Protein AF-A0A958H5X7-F1 (afdb_monomer_lite)

Secondary structure (DSSP, 8-state):
-HHHHHHHT--S-SHHHHHHHHHHHHH-S-HHHHHHHHHHHHHHHHHHHHHHHHHHS-HHHHHHHHHHHHT-HHHHHHHHSSSSHHHHHHHHHHHHHHHHHHHHH--HHHHHHHHHHHHHHHTT-GGGHHHHHHHHHHHHHHHHHHHHHHH--

Radius of gyration: 18.16 Å; chains: 1; bounding box: 38×46×58 Å

Foldseek 3Di:
DVVVVVVVPPPFFCLLVVVLVVQCVVPNDDLQSLLQVLLVLLLLLLVLQLLLLCLVPHNVSSVVRSVCSVPPPVSVVRSRDSALPSVLSSLLSQLSSLLSVCVVPVDVVSVVSNVVSLVSNCSGGVVCVVSVVVSVVVVVVVVVVVVVVVVVD

Structure (mmCIF, N/CA/C/O backbone):
data_AF-A0A958H5X7-F1
#
_entry.id   AF-A0A958H5X7-F1
#
loop_
_atom_site.group_PDB
_atom_site.id
_atom_site.type_symbol
_atom_site.label_atom_id
_atom_site.label_alt_id
_atom_site.label_comp_id
_atom_site.label_asym_id
_atom_site.label_entity_id
_atom_site.label_seq_id
_atom_site.pdbx_PDB_ins_code
_atom_site.Cartn_x
_atom_site.Cartn_y
_atom_site.Cartn_z
_atom_site.occupancy
_atom_site.B_iso_or_equiv
_atom_site.auth_seq_id
_atom_site.auth_comp_id
_atom_site.auth_asym_id
_atom_site.auth_atom_id
_atom_site.pdbx_PDB_model_num
ATOM 1 N N . LEU A 1 1 ? 5.831 -27.532 -19.354 1.00 53.84 1 LEU A N 1
ATOM 2 C CA . LEU A 1 1 ? 6.481 -28.244 -18.227 1.00 53.84 1 LEU A CA 1
ATOM 3 C C . LEU A 1 1 ? 7.709 -27.487 -17.705 1.00 53.84 1 LEU A C 1
ATOM 5 O O . LEU A 1 1 ? 7.698 -27.141 -16.536 1.00 53.84 1 LEU A O 1
ATOM 9 N N . GLN A 1 2 ? 8.661 -27.072 -18.554 1.00 50.94 2 GLN A N 1
ATOM 10 C CA . GLN A 1 2 ? 9.850 -26.290 -18.136 1.00 50.94 2 GLN A CA 1
ATOM 11 C C . GLN A 1 2 ? 9.569 -24.925 -17.463 1.00 50.94 2 GLN A C 1
ATOM 13 O O . GLN A 1 2 ? 10.367 -24.463 -16.654 1.00 50.94 2 GLN A O 1
ATOM 18 N N . LEU A 1 3 ? 8.438 -24.273 -17.764 1.00 49.12 3 LEU A N 1
ATOM 19 C CA . LEU A 1 3 ? 8.018 -23.035 -17.086 1.00 49.12 3 LEU A CA 1
ATOM 20 C C . LEU A 1 3 ? 7.600 -23.276 -15.625 1.00 49.12 3 LEU A C 1
ATOM 22 O O . LEU A 1 3 ? 7.915 -22.460 -14.774 1.00 49.12 3 LEU A O 1
ATOM 26 N N . ILE A 1 4 ? 6.961 -24.412 -15.320 1.00 53.00 4 ILE A N 1
ATOM 27 C CA . ILE A 1 4 ? 6.491 -24.743 -13.964 1.00 53.00 4 ILE A CA 1
ATOM 28 C C . ILE A 1 4 ? 7.675 -25.126 -13.060 1.00 53.00 4 ILE A C 1
ATOM 30 O O . ILE A 1 4 ? 7.713 -24.708 -11.909 1.00 53.00 4 ILE A O 1
ATOM 34 N N . GLU A 1 5 ? 8.679 -25.837 -13.586 1.00 54.69 5 GLU A N 1
ATOM 35 C CA . GLU A 1 5 ? 9.917 -26.163 -12.852 1.00 54.69 5 GLU A CA 1
ATOM 36 C C . GLU A 1 5 ? 10.772 -24.930 -12.532 1.00 54.69 5 GLU A C 1
ATOM 38 O O . GLU A 1 5 ? 11.300 -24.828 -11.429 1.00 54.69 5 GLU A O 1
ATOM 43 N N . ARG A 1 6 ? 10.873 -23.959 -13.453 1.00 50.16 6 ARG A N 1
ATOM 44 C CA . ARG A 1 6 ? 11.605 -22.706 -13.191 1.00 50.16 6 ARG A CA 1
ATOM 45 C C . ARG A 1 6 ? 10.895 -21.820 -12.169 1.00 50.16 6 ARG A C 1
ATOM 47 O O . ARG A 1 6 ? 11.558 -21.222 -11.328 1.00 50.16 6 ARG A O 1
ATOM 54 N N . THR A 1 7 ? 9.563 -21.775 -12.188 1.00 48.38 7 THR A N 1
ATOM 55 C CA . THR A 1 7 ? 8.788 -21.030 -11.185 1.00 48.38 7 THR A CA 1
ATOM 56 C C . THR A 1 7 ? 8.771 -21.733 -9.823 1.00 48.38 7 THR A C 1
ATOM 58 O O . THR A 1 7 ? 8.761 -21.057 -8.804 1.00 48.38 7 THR A O 1
ATOM 61 N N . ALA A 1 8 ? 8.846 -23.069 -9.774 1.00 49.47 8 ALA A N 1
ATOM 62 C CA . ALA A 1 8 ? 8.988 -23.820 -8.520 1.00 49.47 8 ALA A CA 1
ATOM 63 C C . ALA A 1 8 ? 10.336 -23.568 -7.810 1.00 49.47 8 ALA A C 1
ATOM 65 O O . ALA A 1 8 ? 10.423 -23.736 -6.595 1.00 49.47 8 ALA A O 1
ATOM 66 N N . SER A 1 9 ? 11.366 -23.131 -8.546 1.00 51.09 9 SER A N 1
ATOM 67 C CA . SER A 1 9 ? 12.636 -22.646 -7.984 1.00 51.09 9 SER A CA 1
ATOM 68 C C . SER A 1 9 ? 12.658 -21.145 -7.670 1.00 51.09 9 SER A C 1
ATOM 70 O O . SER A 1 9 ? 13.621 -20.664 -7.074 1.00 51.09 9 SER A O 1
ATOM 72 N N . ASP A 1 10 ? 11.622 -20.398 -8.058 1.00 52.72 10 ASP A N 1
ATOM 73 C CA . ASP A 1 10 ? 11.547 -18.958 -7.838 1.00 52.72 10 ASP A CA 1
ATOM 74 C C . ASP A 1 10 ? 10.826 -18.678 -6.515 1.00 52.72 10 ASP A C 1
ATOM 76 O O . ASP A 1 10 ? 9.650 -18.978 -6.321 1.00 52.72 10 ASP A O 1
ATOM 80 N N . VAL A 1 11 ? 11.549 -18.084 -5.568 1.00 60.25 11 VAL A N 1
ATOM 81 C CA . VAL A 1 11 ? 11.097 -17.832 -4.185 1.00 60.25 11 VAL A CA 1
ATOM 82 C C . VAL A 1 11 ? 10.040 -16.718 -4.102 1.00 60.25 11 VAL A C 1
ATOM 84 O O . VAL A 1 11 ? 9.700 -16.247 -3.015 1.00 60.25 11 VAL A O 1
ATOM 87 N N . HIS A 1 12 ? 9.531 -16.259 -5.246 1.00 65.12 12 HIS A N 1
ATOM 88 C CA . HIS A 1 12 ? 8.733 -15.053 -5.375 1.00 65.12 12 HIS A CA 1
ATOM 89 C C . HIS A 1 12 ? 7.322 -15.358 -5.887 1.00 65.12 12 HIS A C 1
ATOM 91 O O . HIS A 1 12 ? 7.153 -16.094 -6.858 1.00 65.12 12 HIS A O 1
ATOM 97 N N . PRO A 1 13 ? 6.292 -14.779 -5.256 1.00 79.81 13 PRO A N 1
ATOM 98 C CA . PRO A 1 13 ? 4.914 -14.936 -5.695 1.00 79.81 13 PRO A CA 1
ATOM 99 C C . PRO A 1 13 ? 4.656 -14.450 -7.140 1.00 79.81 13 PRO A C 1
ATOM 101 O O . PRO A 1 13 ? 5.301 -13.505 -7.605 1.00 79.81 13 PRO A O 1
ATOM 104 N N . PRO A 1 14 ? 3.678 -15.031 -7.860 1.00 87.81 14 PRO A N 1
ATOM 105 C CA . PRO A 1 14 ? 3.573 -14.872 -9.312 1.00 87.81 14 PRO A CA 1
ATOM 106 C C . PRO A 1 14 ? 2.930 -13.560 -9.796 1.00 87.81 14 PRO A C 1
ATOM 108 O O . PRO A 1 14 ? 3.053 -13.245 -10.980 1.00 87.81 14 PRO A O 1
ATOM 111 N N . LEU A 1 15 ? 2.231 -12.787 -8.950 1.00 91.12 15 LEU A N 1
ATOM 112 C CA . LEU A 1 15 ? 1.387 -11.675 -9.424 1.00 91.12 15 LEU A CA 1
ATOM 113 C C . LEU A 1 15 ? 2.184 -10.593 -10.141 1.00 91.12 15 LEU A C 1
ATOM 115 O O . LEU A 1 15 ? 1.752 -10.117 -11.186 1.00 91.12 15 LEU A O 1
ATOM 119 N N . TYR A 1 16 ? 3.344 -10.211 -9.605 1.00 92.50 16 TYR A N 1
ATOM 120 C CA . TYR A 1 16 ? 4.166 -9.185 -10.240 1.00 92.50 16 TYR A CA 1
ATOM 121 C C . TYR A 1 16 ? 4.626 -9.616 -11.634 1.00 92.50 16 TYR A C 1
ATOM 123 O O . TYR A 1 16 ? 4.510 -8.845 -12.580 1.00 92.50 16 TYR A O 1
ATOM 131 N N . TYR A 1 17 ? 5.084 -10.859 -11.780 1.00 91.44 17 TYR A N 1
ATOM 132 C CA . TYR A 1 17 ? 5.530 -11.386 -13.068 1.00 91.44 17 TYR A CA 1
ATOM 133 C C . TYR A 1 17 ? 4.381 -11.523 -14.064 1.00 91.44 17 TYR A C 1
ATOM 135 O O . TYR A 1 17 ? 4.567 -11.246 -15.247 1.00 91.44 17 TYR A O 1
ATOM 143 N N . LEU A 1 18 ? 3.181 -11.881 -13.597 1.00 93.56 18 LEU A N 1
ATOM 144 C CA . LEU A 1 18 ? 1.985 -11.890 -14.434 1.00 93.56 18 LEU A CA 1
ATOM 145 C C . LEU A 1 18 ? 1.647 -10.477 -14.934 1.00 93.56 18 LEU A C 1
ATOM 147 O O . LEU A 1 18 ? 1.432 -10.287 -16.130 1.00 93.56 18 LEU A O 1
ATOM 151 N N . LEU A 1 19 ? 1.647 -9.482 -14.041 1.00 94.50 19 LEU A N 1
ATOM 152 C CA . LEU A 1 19 ? 1.432 -8.079 -14.406 1.00 94.50 19 LEU A CA 1
ATOM 153 C C . LEU A 1 19 ? 2.500 -7.590 -15.388 1.00 94.50 19 LEU A C 1
ATOM 155 O O . LEU A 1 19 ? 2.165 -6.947 -16.378 1.00 94.50 19 LEU A O 1
ATOM 159 N N . LEU A 1 20 ? 3.765 -7.934 -15.144 1.00 94.19 20 LEU A N 1
ATOM 160 C CA . LEU A 1 20 ? 4.886 -7.576 -16.005 1.00 94.19 20 LEU A CA 1
ATOM 161 C C . LEU A 1 20 ? 4.757 -8.201 -17.394 1.00 94.19 20 LEU A C 1
ATOM 163 O O . LEU A 1 20 ? 4.968 -7.511 -18.384 1.00 94.19 20 LEU A O 1
ATOM 167 N N . HIS A 1 21 ? 4.356 -9.469 -17.483 1.00 93.31 21 HIS A N 1
ATOM 168 C CA . HIS A 1 21 ? 4.145 -10.152 -18.756 1.00 93.31 21 HIS A CA 1
ATOM 169 C C . HIS A 1 21 ? 3.025 -9.501 -19.580 1.00 93.31 21 HIS A C 1
ATOM 171 O O . HIS A 1 21 ? 3.202 -9.230 -20.768 1.00 93.31 21 HIS A O 1
ATOM 177 N N . LEU A 1 22 ? 1.891 -9.193 -18.943 1.00 95.19 22 LEU A N 1
ATOM 178 C CA . LEU A 1 22 ? 0.782 -8.490 -19.595 1.00 95.19 22 LEU A CA 1
ATOM 179 C C . LEU A 1 22 ? 1.195 -7.078 -20.033 1.00 95.19 22 LEU A C 1
ATOM 181 O O . LEU A 1 22 ? 0.892 -6.653 -21.148 1.00 95.19 22 LEU A O 1
ATOM 185 N N . TRP A 1 23 ? 1.929 -6.368 -19.177 1.00 96.31 23 TRP A N 1
ATOM 186 C CA . TRP A 1 23 ? 2.434 -5.029 -19.459 1.00 96.31 23 TRP A CA 1
ATOM 187 C C . TRP A 1 23 ? 3.437 -5.015 -20.614 1.00 96.31 23 TRP A C 1
ATOM 189 O O . TRP A 1 23 ? 3.347 -4.163 -21.499 1.00 96.31 23 TRP A O 1
ATOM 199 N N . GLN A 1 24 ? 4.349 -5.987 -20.652 1.00 96.12 24 GLN A N 1
ATOM 200 C CA . GLN A 1 24 ? 5.290 -6.189 -21.751 1.00 96.12 24 GLN A CA 1
ATOM 201 C C . GLN A 1 24 ? 4.557 -6.458 -23.068 1.00 96.12 24 GLN A C 1
ATOM 203 O O . GLN A 1 24 ? 4.931 -5.907 -24.101 1.00 96.12 24 GLN A O 1
ATOM 208 N N . GLY A 1 25 ? 3.495 -7.268 -23.043 1.00 96.19 25 GLY A N 1
ATOM 209 C CA . GLY A 1 25 ? 2.665 -7.515 -24.224 1.00 96.19 25 GLY A CA 1
ATOM 210 C C . GLY A 1 25 ? 2.010 -6.243 -24.774 1.00 96.19 25 GLY A C 1
ATOM 211 O O . GLY A 1 25 ? 1.881 -6.099 -25.986 1.00 96.19 25 GLY A O 1
ATOM 212 N N . ALA A 1 26 ? 1.644 -5.302 -23.898 1.00 96.00 26 ALA A N 1
ATOM 213 C CA . ALA A 1 26 ? 0.999 -4.046 -24.279 1.00 96.00 26 ALA A CA 1
ATOM 214 C C . ALA A 1 26 ? 1.980 -2.922 -24.668 1.00 96.00 26 ALA A C 1
ATOM 216 O O . ALA A 1 26 ? 1.652 -2.091 -25.511 1.00 96.00 26 ALA A O 1
ATOM 217 N N . THR A 1 27 ? 3.161 -2.865 -24.046 1.00 94.94 27 THR A N 1
ATOM 218 C CA . THR A 1 27 ? 4.106 -1.733 -24.170 1.00 94.94 27 THR A CA 1
ATOM 219 C C . THR A 1 27 ? 5.416 -2.082 -24.883 1.00 94.94 27 THR A C 1
ATOM 221 O O . THR A 1 27 ? 6.202 -1.190 -25.208 1.00 94.94 27 THR A O 1
ATOM 224 N N . GLY A 1 28 ? 5.644 -3.365 -25.167 1.00 92.88 28 GLY A N 1
ATOM 225 C CA . GLY A 1 28 ? 6.887 -3.889 -25.722 1.00 92.88 28 GLY A CA 1
ATOM 226 C C . GLY A 1 28 ? 7.914 -4.270 -24.650 1.00 92.88 28 GLY A C 1
ATOM 227 O O . GLY A 1 28 ? 7.667 -4.204 -23.450 1.00 92.88 28 GLY A O 1
ATOM 228 N N . GLY A 1 29 ? 9.095 -4.707 -25.097 1.00 89.94 29 GLY A N 1
ATOM 229 C CA . GLY A 1 29 ? 10.160 -5.237 -24.233 1.00 89.94 29 GLY A CA 1
ATOM 230 C C . GLY A 1 29 ? 11.285 -4.259 -23.894 1.00 89.94 29 GLY A C 1
ATOM 231 O O . GLY A 1 29 ? 12.348 -4.709 -23.475 1.00 89.94 29 GLY A O 1
ATOM 232 N N . ASN A 1 30 ? 11.112 -2.952 -24.122 1.00 94.25 30 ASN A N 1
ATOM 233 C CA . ASN A 1 30 ? 12.164 -1.993 -23.779 1.00 94.25 30 ASN A CA 1
ATOM 234 C C . ASN A 1 30 ? 12.244 -1.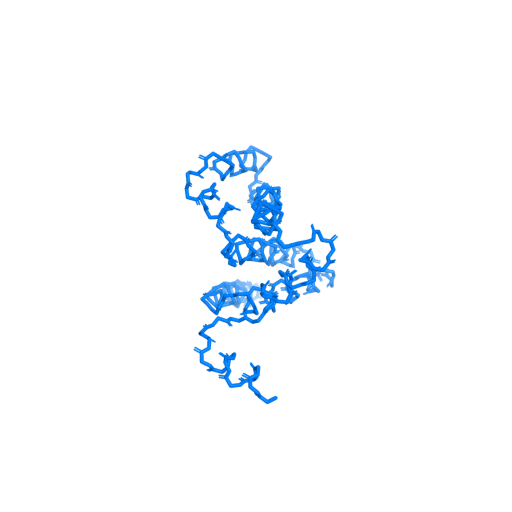797 -22.253 1.00 94.25 30 ASN A C 1
ATOM 236 O O . ASN A 1 30 ? 11.230 -1.802 -21.557 1.00 94.25 30 ASN A O 1
ATOM 240 N N . GLU A 1 31 ? 13.458 -1.621 -21.732 1.00 93.56 31 GLU A N 1
ATOM 241 C CA . GLU A 1 31 ? 13.704 -1.588 -20.286 1.00 93.56 31 GLU A CA 1
ATOM 242 C C . GLU A 1 31 ? 12.943 -0.456 -19.580 1.00 93.56 31 GLU A C 1
ATOM 244 O O . GLU A 1 31 ? 12.394 -0.654 -18.496 1.00 93.56 31 GLU A O 1
ATOM 249 N N . PHE 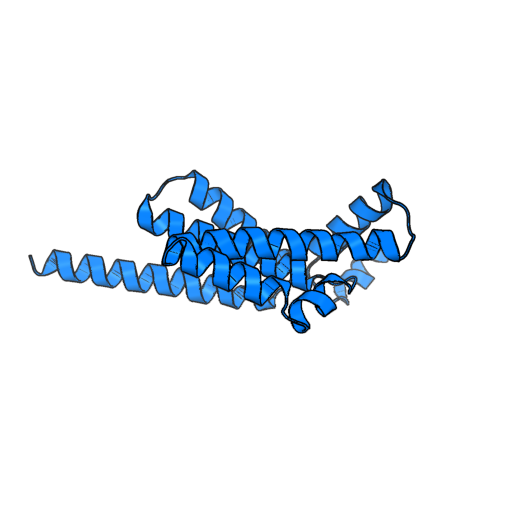A 1 32 ? 12.860 0.716 -20.214 1.00 95.06 32 PHE A N 1
ATOM 250 C CA . PHE A 1 32 ? 12.146 1.867 -19.668 1.00 95.06 32 PHE A CA 1
ATOM 251 C C . PHE A 1 32 ? 10.660 1.559 -19.438 1.00 95.06 32 PHE A C 1
ATOM 253 O O . PHE A 1 32 ? 10.141 1.797 -18.347 1.00 95.06 32 PHE A O 1
ATOM 260 N N . ALA A 1 33 ? 9.985 0.989 -20.437 1.00 94.94 33 ALA A N 1
ATOM 261 C CA . ALA A 1 33 ? 8.575 0.633 -20.371 1.00 94.94 33 ALA A CA 1
ATOM 262 C C . ALA A 1 33 ? 8.325 -0.413 -19.283 1.00 94.94 33 ALA A C 1
ATOM 264 O O . ALA A 1 33 ? 7.388 -0.266 -18.502 1.00 94.94 33 ALA A O 1
ATOM 265 N N . LEU A 1 34 ? 9.189 -1.424 -19.175 1.00 94.81 34 LEU A N 1
ATOM 266 C CA . LEU A 1 34 ? 9.064 -2.460 -18.150 1.00 94.81 34 LEU A CA 1
ATOM 267 C C . LEU A 1 34 ? 9.251 -1.901 -16.732 1.00 94.81 34 LEU A C 1
ATOM 269 O O . LEU A 1 34 ? 8.458 -2.213 -15.840 1.00 94.81 34 LEU A O 1
ATOM 273 N N . ARG A 1 35 ? 10.235 -1.016 -16.523 1.00 95.44 35 ARG A N 1
ATOM 274 C CA . ARG A 1 35 ? 10.431 -0.313 -15.240 1.00 95.44 35 ARG A CA 1
ATOM 275 C C . ARG A 1 35 ? 9.257 0.611 -14.907 1.00 95.44 35 ARG A C 1
ATOM 277 O O . ARG A 1 35 ? 8.903 0.755 -13.736 1.00 95.44 35 ARG A O 1
ATOM 284 N N . PHE A 1 36 ? 8.603 1.193 -15.915 1.00 96.44 36 PHE A N 1
ATOM 285 C CA . PHE A 1 36 ? 7.470 2.099 -15.714 1.00 96.44 36 PHE A CA 1
ATOM 286 C C . PHE A 1 36 ? 6.288 1.439 -14.987 1.00 96.44 36 PHE A C 1
ATOM 288 O O . PHE A 1 36 ? 5.557 2.118 -14.266 1.00 96.44 36 PHE A O 1
ATOM 295 N N . LEU A 1 37 ? 6.132 0.114 -15.089 1.00 97.06 37 LEU A N 1
ATOM 296 C CA . LEU A 1 37 ? 5.127 -0.624 -14.322 1.00 97.06 37 LEU A CA 1
ATOM 297 C C . LEU A 1 37 ? 5.317 -0.452 -12.804 1.00 97.06 37 LEU A C 1
ATOM 299 O O . LEU A 1 37 ? 4.346 -0.265 -12.067 1.00 97.06 37 LEU A O 1
ATOM 303 N N . SER A 1 38 ? 6.562 -0.501 -12.328 1.00 97.00 38 SER A N 1
ATOM 304 C CA . SER A 1 38 ? 6.894 -0.301 -10.913 1.00 97.00 38 SER A CA 1
ATOM 305 C C . SER A 1 38 ? 6.799 1.170 -10.504 1.00 97.00 38 SER A C 1
ATOM 307 O O . SER A 1 38 ? 6.367 1.457 -9.381 1.00 97.00 38 SER A O 1
ATOM 309 N N . VAL A 1 39 ? 7.107 2.096 -11.422 1.00 97.69 39 VAL A N 1
ATOM 310 C CA . VAL A 1 39 ? 6.927 3.545 -11.225 1.00 97.69 39 VAL A CA 1
ATOM 311 C C . VAL A 1 39 ? 5.453 3.880 -11.023 1.00 97.69 39 VAL A C 1
ATOM 313 O O . VAL A 1 39 ? 5.109 4.587 -10.076 1.00 97.69 39 VAL A O 1
ATOM 316 N N . ALA A 1 40 ? 4.572 3.330 -11.861 1.00 97.62 40 ALA A N 1
ATOM 317 C CA . ALA A 1 40 ? 3.132 3.535 -11.753 1.00 97.62 40 ALA A CA 1
ATOM 318 C C . ALA A 1 40 ? 2.604 3.098 -10.377 1.00 97.62 40 ALA A C 1
ATOM 320 O O . ALA A 1 40 ? 1.853 3.838 -9.737 1.00 97.62 40 ALA A O 1
ATOM 321 N N . ALA A 1 41 ? 3.053 1.944 -9.874 1.00 97.94 41 ALA A N 1
ATOM 322 C CA . ALA A 1 41 ? 2.704 1.490 -8.530 1.00 97.94 41 ALA A CA 1
ATOM 323 C C . ALA A 1 41 ? 3.253 2.405 -7.426 1.00 97.94 41 ALA A C 1
ATOM 325 O O . ALA A 1 41 ? 2.542 2.669 -6.459 1.00 97.94 41 ALA A O 1
ATOM 326 N N . GLY A 1 42 ? 4.474 2.931 -7.573 1.00 98.06 42 GLY A N 1
ATOM 327 C CA . GLY A 1 42 ? 5.053 3.902 -6.639 1.00 98.06 42 GLY A CA 1
ATOM 328 C C . GLY A 1 42 ? 4.242 5.200 -6.556 1.00 98.06 42 GLY A C 1
ATOM 329 O O . GLY A 1 42 ? 3.889 5.647 -5.463 1.00 98.06 42 GLY A O 1
ATOM 330 N N . VAL A 1 43 ? 3.856 5.758 -7.708 1.00 98.25 43 VAL A N 1
ATOM 331 C CA . VAL A 1 43 ? 3.022 6.972 -7.794 1.00 98.25 43 VAL A CA 1
ATOM 332 C C . VAL A 1 43 ? 1.637 6.740 -7.186 1.00 98.25 43 VAL A C 1
ATOM 334 O O . VAL A 1 43 ? 1.161 7.549 -6.385 1.00 98.25 43 VAL A O 1
ATOM 337 N N . LEU A 1 44 ? 0.995 5.614 -7.507 1.00 98.31 44 LEU A N 1
ATOM 338 C CA . LEU A 1 44 ? -0.272 5.234 -6.878 1.00 98.31 44 LEU A CA 1
ATOM 339 C C . LEU A 1 44 ? -0.105 5.028 -5.367 1.00 98.31 44 LEU A C 1
ATOM 341 O O . LEU A 1 44 ? -0.974 5.435 -4.594 1.00 98.31 44 LEU A O 1
ATOM 345 N N . GLY A 1 45 ? 1.023 4.463 -4.937 1.00 98.19 45 GLY A N 1
ATOM 346 C CA . GLY A 1 45 ? 1.386 4.292 -3.533 1.00 98.19 45 GLY A CA 1
ATOM 347 C C . GLY A 1 45 ? 1.361 5.610 -2.760 1.00 98.19 45 GLY A C 1
ATOM 348 O O . GLY A 1 45 ? 0.769 5.665 -1.683 1.00 98.19 45 GLY A O 1
ATOM 349 N N . VAL A 1 46 ? 1.890 6.695 -3.336 1.00 98.56 46 VAL A N 1
ATOM 350 C CA . VAL A 1 46 ? 1.815 8.051 -2.756 1.00 98.56 46 VAL A CA 1
ATOM 351 C C . VAL A 1 46 ? 0.366 8.492 -2.544 1.00 98.56 46 VAL A C 1
ATOM 353 O O . VAL A 1 46 ? -0.000 8.925 -1.447 1.00 98.56 46 VAL A O 1
ATOM 356 N N . ALA A 1 47 ? -0.483 8.340 -3.562 1.00 98.38 47 ALA A N 1
ATOM 357 C CA . ALA A 1 47 ? -1.886 8.741 -3.480 1.00 98.38 47 ALA A CA 1
ATOM 358 C C . ALA A 1 47 ? -2.668 7.929 -2.432 1.00 98.38 47 ALA A C 1
ATOM 360 O O . ALA A 1 47 ? -3.471 8.482 -1.675 1.00 98.38 47 ALA A O 1
ATOM 361 N N . PHE A 1 48 ? -2.441 6.617 -2.352 1.00 98.19 48 PHE A N 1
ATOM 362 C CA . PHE A 1 48 ? -3.122 5.772 -1.371 1.00 98.19 48 PHE A CA 1
ATOM 363 C C . PHE A 1 48 ? -2.586 5.955 0.046 1.00 98.19 48 PHE A C 1
ATOM 365 O O . PHE A 1 48 ? -3.386 5.921 0.984 1.00 98.19 48 PHE A O 1
ATOM 372 N N . LEU A 1 49 ? -1.291 6.227 0.217 1.00 98.56 49 LEU A N 1
ATOM 373 C CA . LEU A 1 49 ? -0.741 6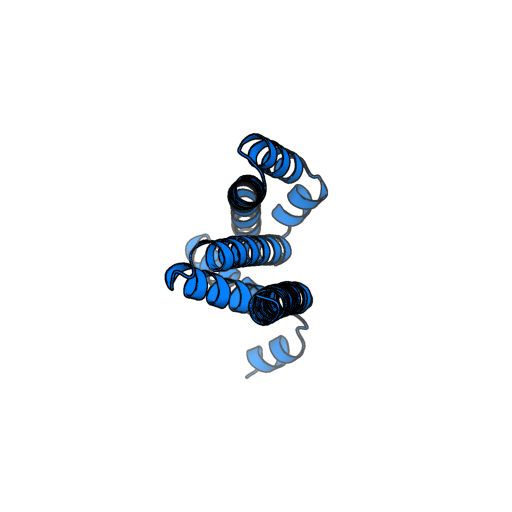.551 1.530 1.00 98.56 49 LEU A CA 1
ATOM 374 C C . LEU A 1 49 ? -1.317 7.868 2.055 1.00 98.56 49 LEU A C 1
ATOM 376 O O . LEU A 1 49 ? -1.719 7.926 3.216 1.00 98.56 49 LEU A O 1
ATOM 380 N N . TYR A 1 50 ? -1.457 8.881 1.192 1.00 98.62 50 TYR A N 1
ATOM 381 C CA . TYR A 1 50 ? -2.188 10.105 1.529 1.00 98.62 50 TYR A CA 1
ATOM 382 C C . TYR A 1 50 ? -3.597 9.778 2.046 1.00 98.62 50 TYR A C 1
ATOM 384 O O . TYR A 1 50 ? -3.991 10.248 3.113 1.00 98.62 50 TYR A O 1
ATOM 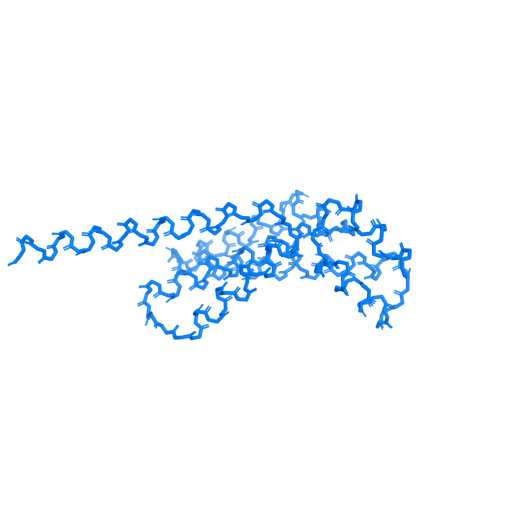392 N N . LYS A 1 51 ? -4.356 8.939 1.323 1.00 98.06 51 LYS A N 1
ATOM 393 C CA . LYS A 1 51 ? -5.731 8.574 1.713 1.00 98.06 51 LYS A CA 1
ATOM 394 C C . LYS A 1 51 ? -5.783 7.821 3.041 1.00 98.06 51 LYS A C 1
ATOM 396 O O . LYS A 1 51 ? -6.695 8.066 3.826 1.00 98.06 51 LYS A O 1
ATOM 401 N N . LEU A 1 52 ? -4.846 6.905 3.278 1.00 98.25 52 LEU A N 1
ATOM 402 C CA . LEU A 1 52 ? -4.740 6.158 4.530 1.00 98.25 52 LEU A CA 1
ATOM 403 C C . LEU A 1 52 ? -4.434 7.090 5.701 1.00 98.25 52 LEU A C 1
ATOM 405 O O . LEU A 1 52 ? -5.189 7.118 6.670 1.00 98.25 52 LEU A O 1
ATOM 409 N N . ALA A 1 53 ? -3.375 7.890 5.591 1.00 98.50 53 ALA A N 1
ATOM 410 C CA . ALA A 1 53 ? -2.965 8.804 6.649 1.00 98.50 53 ALA A CA 1
ATOM 411 C C . ALA A 1 53 ? -4.037 9.867 6.938 1.00 98.50 53 ALA A C 1
ATOM 413 O O . ALA A 1 53 ? -4.311 10.156 8.100 1.00 98.50 53 ALA A O 1
ATOM 414 N N . ALA A 1 54 ? -4.716 10.376 5.905 1.00 98.31 54 ALA A N 1
ATOM 415 C CA . ALA A 1 54 ? -5.827 11.305 6.084 1.00 98.31 54 ALA A CA 1
ATOM 416 C C . ALA A 1 54 ? -7.048 10.680 6.768 1.00 98.31 54 ALA A C 1
ATOM 418 O O . ALA A 1 54 ? -7.781 11.384 7.456 1.00 98.31 54 ALA A O 1
ATOM 419 N N . ALA A 1 55 ? -7.280 9.379 6.581 1.00 96.38 55 ALA A N 1
ATOM 420 C CA . ALA A 1 55 ? -8.376 8.674 7.237 1.00 96.38 55 ALA A CA 1
ATOM 421 C C . ALA A 1 55 ? -8.072 8.329 8.705 1.00 96.38 55 ALA A C 1
ATOM 423 O O . ALA A 1 55 ? -9.010 8.223 9.495 1.00 96.38 55 ALA A O 1
ATOM 424 N N . LEU A 1 56 ? -6.795 8.130 9.051 1.00 95.88 56 LEU A N 1
ATOM 425 C CA . LEU A 1 56 ? -6.334 7.835 10.414 1.00 95.88 56 LEU A CA 1
ATOM 426 C C . LEU A 1 56 ? -6.152 9.094 11.269 1.00 95.88 56 LEU A C 1
ATOM 428 O O . LEU A 1 56 ? -6.338 9.041 12.482 1.00 95.88 56 LEU A O 1
ATOM 432 N N . GLY A 1 57 ? -5.770 10.205 10.643 1.00 96.81 57 GLY A N 1
ATOM 433 C CA . GLY A 1 57 ? -5.612 11.502 11.286 1.00 96.81 57 GLY A CA 1
ATOM 434 C C . GLY A 1 57 ? -6.460 12.552 10.584 1.00 96.81 57 GLY A C 1
ATOM 435 O O . GLY A 1 57 ? -7.682 12.574 10.709 1.00 96.81 57 GLY A O 1
ATOM 436 N N . ASP A 1 58 ? -5.797 13.438 9.847 1.00 97.81 58 ASP A N 1
ATOM 437 C CA . ASP A 1 58 ? -6.426 14.552 9.152 1.00 97.81 58 ASP A CA 1
ATOM 438 C C . ASP A 1 58 ? -5.779 14.820 7.783 1.00 97.81 58 ASP A C 1
ATOM 440 O O . ASP A 1 58 ? -4.821 14.173 7.349 1.00 97.81 58 ASP A O 1
ATOM 444 N N . ARG A 1 59 ? -6.282 15.835 7.075 1.00 98.12 59 ARG A N 1
ATOM 445 C CA . ARG A 1 59 ? -5.770 16.182 5.743 1.00 98.12 59 ARG A CA 1
ATOM 446 C C . ARG A 1 59 ? -4.284 16.559 5.758 1.00 98.12 59 ARG A C 1
ATOM 448 O O . ARG A 1 59 ? -3.600 16.327 4.763 1.00 98.12 59 ARG A O 1
ATOM 455 N N . ARG A 1 60 ? -3.782 17.131 6.859 1.00 98.50 60 ARG A N 1
ATOM 456 C CA . ARG A 1 60 ? -2.364 17.487 7.011 1.00 98.50 60 ARG A CA 1
ATOM 457 C C . ARG A 1 60 ? -1.504 16.233 7.132 1.00 98.50 60 ARG A C 1
ATOM 459 O O . ARG A 1 60 ? -0.506 16.141 6.422 1.00 98.50 60 ARG A O 1
ATOM 466 N N . ALA A 1 61 ? -1.923 15.254 7.933 1.00 98.50 61 ALA A N 1
ATOM 467 C CA . ALA A 1 61 ? -1.266 13.952 8.028 1.00 98.50 61 ALA A CA 1
ATOM 468 C C . ALA A 1 61 ? -1.188 13.262 6.658 1.00 98.50 61 ALA A C 1
ATOM 470 O O . ALA A 1 61 ? -0.131 12.756 6.285 1.00 98.50 61 ALA A O 1
ATOM 471 N N . GLY A 1 62 ? -2.271 13.323 5.874 1.00 98.56 62 GLY A N 1
ATOM 472 C CA . GLY A 1 62 ? -2.288 12.855 4.486 1.00 98.56 62 GLY A CA 1
ATOM 473 C C . GLY A 1 62 ? -1.200 13.498 3.627 1.00 98.56 62 GLY A C 1
ATOM 474 O O . GLY A 1 62 ? -0.396 12.794 3.012 1.00 98.56 62 GLY A O 1
ATOM 475 N N . TRP A 1 63 ? -1.162 14.834 3.587 1.00 98.62 63 TRP A N 1
ATOM 476 C CA . TRP A 1 63 ? -0.180 15.576 2.789 1.00 98.62 63 TRP A CA 1
ATOM 477 C C . TRP A 1 63 ? 1.256 15.284 3.208 1.00 98.62 63 TRP A C 1
ATOM 479 O O . TRP A 1 63 ? 2.089 15.034 2.342 1.00 98.62 63 TRP A O 1
ATOM 489 N N . LEU A 1 64 ? 1.535 15.267 4.513 1.00 98.69 64 LEU A N 1
ATOM 490 C CA . LEU A 1 64 ? 2.868 14.962 5.031 1.00 98.69 64 LEU A CA 1
ATOM 491 C C . LEU A 1 64 ? 3.296 13.537 4.662 1.00 98.69 64 LEU A C 1
ATOM 493 O O . LEU A 1 64 ? 4.400 13.352 4.159 1.00 98.69 64 LEU A O 1
ATOM 497 N N . ALA A 1 65 ? 2.423 12.541 4.840 1.00 98.56 65 ALA A N 1
ATOM 498 C CA . ALA A 1 65 ? 2.738 11.153 4.507 1.00 98.56 65 ALA A CA 1
ATOM 499 C C . ALA A 1 65 ? 2.995 10.962 3.003 1.00 98.56 65 ALA A C 1
ATOM 501 O O . ALA A 1 65 ? 3.984 10.335 2.618 1.00 98.56 65 ALA A O 1
ATOM 502 N N . GLY A 1 66 ? 2.141 11.540 2.151 1.00 98.50 66 GLY A N 1
ATOM 503 C CA . GLY A 1 66 ? 2.327 11.512 0.701 1.00 98.50 66 GLY A CA 1
ATOM 504 C C . GLY A 1 66 ? 3.612 12.220 0.268 1.00 98.50 66 GLY A C 1
ATOM 505 O O . GLY A 1 66 ? 4.379 11.666 -0.515 1.00 98.50 66 GLY A O 1
ATOM 506 N N . PHE A 1 67 ? 3.885 13.405 0.822 1.00 98.69 67 PHE A N 1
ATOM 507 C CA . PHE A 1 67 ? 5.102 14.167 0.543 1.00 98.69 67 PHE A CA 1
ATOM 508 C C . PHE A 1 67 ? 6.359 13.379 0.918 1.00 98.69 67 PHE A C 1
ATOM 510 O O . PHE A 1 67 ? 7.213 13.169 0.061 1.00 98.69 67 PHE A O 1
ATOM 517 N N . PHE A 1 68 ? 6.451 12.879 2.156 1.00 98.62 68 PHE A N 1
ATOM 518 C CA . PHE A 1 68 ? 7.623 12.128 2.611 1.00 98.62 68 PHE A CA 1
ATOM 519 C C . PHE A 1 68 ? 7.843 10.837 1.823 1.00 98.62 68 PHE A C 1
ATOM 521 O O . PHE A 1 68 ? 8.992 10.492 1.555 1.00 98.62 68 PHE A O 1
ATOM 528 N N . LEU A 1 69 ? 6.779 10.141 1.407 1.00 98.50 69 LEU A N 1
ATOM 529 C CA . LEU A 1 69 ? 6.930 8.975 0.537 1.00 98.50 69 LEU A CA 1
ATOM 530 C C . LEU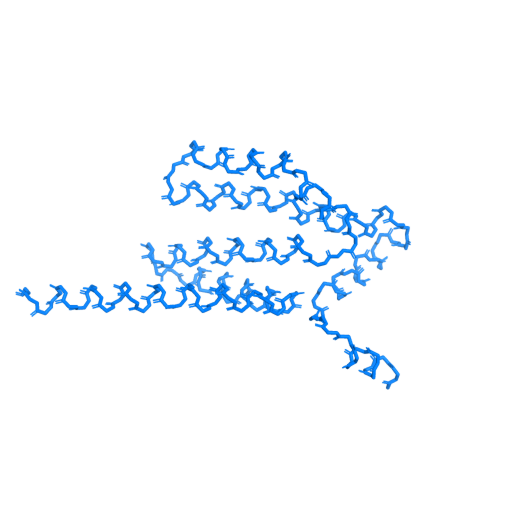 A 1 69 ? 7.412 9.374 -0.864 1.00 98.50 69 LEU A C 1
ATOM 532 O O . LEU A 1 69 ? 8.301 8.716 -1.398 1.00 98.50 69 LEU A O 1
ATOM 536 N N . ALA A 1 70 ? 6.874 10.455 -1.436 1.00 98.31 70 ALA A N 1
ATOM 537 C CA . ALA A 1 70 ? 7.232 10.922 -2.776 1.00 98.31 70 ALA A CA 1
ATOM 538 C C . ALA A 1 70 ? 8.704 11.347 -2.891 1.00 98.31 70 ALA A C 1
ATOM 540 O O . ALA A 1 70 ? 9.318 11.127 -3.932 1.00 98.31 70 ALA A O 1
ATOM 541 N N . ILE A 1 71 ? 9.275 11.924 -1.828 1.00 98.19 71 ILE A N 1
ATOM 542 C CA . ILE A 1 71 ? 10.689 12.334 -1.799 1.00 98.19 71 ILE A CA 1
ATOM 543 C C . ILE A 1 71 ? 11.618 11.284 -1.179 1.00 98.19 71 ILE A C 1
ATOM 545 O O . ILE A 1 71 ? 12.822 11.514 -1.092 1.00 98.19 71 ILE A O 1
ATOM 549 N N . SER A 1 72 ? 11.087 10.148 -0.717 1.00 98.19 72 SER A N 1
ATOM 550 C CA . SER A 1 72 ? 11.894 9.116 -0.067 1.00 98.19 72 SER A CA 1
ATOM 551 C C . SER A 1 72 ? 12.855 8.480 -1.077 1.00 98.19 72 SER A C 1
ATOM 553 O O . SER A 1 72 ? 12.389 7.848 -2.030 1.00 98.19 72 SER A O 1
ATOM 555 N N . PRO A 1 73 ? 14.184 8.552 -0.862 1.00 97.31 73 PRO A N 1
ATOM 556 C CA . PRO A 1 73 ? 15.152 7.947 -1.776 1.00 97.31 73 PRO A CA 1
ATOM 557 C C . PRO A 1 73 ? 14.915 6.447 -1.960 1.00 97.31 73 PRO A C 1
ATOM 559 O O . PRO A 1 73 ? 15.000 5.934 -3.071 1.00 97.31 73 PRO A O 1
ATOM 562 N N . PHE A 1 74 ? 14.529 5.749 -0.887 1.00 95.88 74 PHE A N 1
ATOM 563 C CA . PHE A 1 74 ? 14.182 4.331 -0.947 1.00 95.88 74 PHE A CA 1
ATOM 564 C C . PHE A 1 74 ? 12.965 4.078 -1.836 1.00 95.88 74 PHE A C 1
ATOM 566 O O . PHE A 1 74 ? 13.000 3.180 -2.672 1.00 95.88 74 PHE A O 1
ATOM 573 N N . ALA A 1 75 ? 11.897 4.866 -1.687 1.00 96.88 75 ALA A N 1
ATOM 574 C CA . ALA A 1 75 ? 10.697 4.696 -2.503 1.00 96.88 75 ALA A CA 1
ATOM 575 C C . ALA A 1 75 ? 10.976 4.990 -3.984 1.00 96.88 75 ALA A C 1
ATOM 577 O O . ALA A 1 75 ? 10.492 4.263 -4.851 1.00 96.88 75 ALA A O 1
ATOM 578 N N . VAL A 1 76 ? 11.792 6.008 -4.271 1.00 97.44 76 VAL A N 1
ATOM 579 C CA . VAL A 1 76 ? 12.194 6.367 -5.638 1.00 97.44 76 VAL A CA 1
ATOM 580 C C . VAL A 1 76 ? 13.039 5.262 -6.272 1.00 97.44 76 VAL A C 1
ATOM 582 O O . VAL A 1 76 ? 12.711 4.822 -7.373 1.00 97.44 76 VAL A O 1
ATOM 585 N N . VAL A 1 77 ? 14.063 4.756 -5.575 1.00 97.31 77 VAL A N 1
ATOM 586 C CA . VAL A 1 77 ? 14.908 3.657 -6.077 1.00 97.31 77 VAL A CA 1
ATOM 587 C C . VAL A 1 77 ? 14.062 2.415 -6.355 1.00 97.31 77 VAL A C 1
ATOM 589 O O . VAL A 1 77 ? 14.099 1.881 -7.460 1.00 97.31 77 VAL A O 1
ATOM 592 N N . TRP A 1 78 ? 13.216 1.997 -5.408 1.00 95.88 78 TRP A N 1
ATOM 593 C CA . TRP A 1 78 ? 12.368 0.820 -5.611 1.00 95.88 78 TRP A CA 1
ATOM 594 C C . TRP A 1 78 ? 11.322 0.992 -6.712 1.00 95.88 78 TRP A C 1
ATOM 596 O O . TRP A 1 78 ? 10.927 0.003 -7.325 1.00 95.88 78 TRP A O 1
ATOM 606 N N . SER A 1 79 ? 10.892 2.224 -6.987 1.00 96.81 79 SER A N 1
ATOM 607 C CA . SER A 1 79 ? 9.980 2.522 -8.096 1.00 96.81 79 SER A CA 1
ATOM 608 C C . SER A 1 79 ? 10.640 2.359 -9.460 1.00 96.81 79 SER A C 1
ATOM 610 O O . SER A 1 79 ? 9.955 2.024 -10.419 1.00 96.81 79 SER A O 1
ATOM 612 N N . GLN A 1 80 ? 11.950 2.580 -9.557 1.00 95.88 80 GLN A N 1
ATOM 613 C CA . GLN A 1 80 ? 12.697 2.465 -10.811 1.00 95.88 80 GLN A CA 1
ATOM 614 C C . GLN A 1 80 ? 13.205 1.047 -11.074 1.00 95.88 80 GLN A C 1
ATOM 616 O O . GLN A 1 80 ? 13.575 0.725 -12.201 1.00 95.88 80 GLN A O 1
ATOM 621 N N . GLU A 1 81 ? 13.228 0.194 -10.057 1.00 92.50 81 GLU A N 1
ATOM 622 C CA . GLU A 1 81 ? 13.595 -1.207 -10.196 1.00 92.50 81 GLU A CA 1
ATOM 623 C C . GLU A 1 81 ? 12.438 -2.028 -10.781 1.00 92.50 81 GLU A C 1
ATOM 625 O O . GLU A 1 81 ? 11.288 -1.926 -10.345 1.00 92.50 81 GLU A O 1
ATOM 630 N N . MET A 1 82 ? 12.748 -2.913 -11.733 1.00 92.19 82 MET A N 1
ATOM 631 C CA . MET A 1 82 ? 11.798 -3.893 -12.275 1.00 92.19 82 MET A CA 1
ATOM 632 C C . MET A 1 82 ? 11.578 -5.031 -11.262 1.00 92.19 82 MET A C 1
ATOM 634 O O . MET A 1 82 ? 11.990 -6.175 -11.459 1.00 92.19 82 MET A O 1
ATOM 638 N N . ARG A 1 83 ? 10.995 -4.677 -10.112 1.00 90.62 83 ARG A N 1
ATOM 639 C CA . ARG A 1 83 ? 10.750 -5.552 -8.964 1.00 90.62 83 ARG A CA 1
ATOM 640 C C . ARG A 1 83 ? 9.386 -5.300 -8.329 1.00 90.62 83 ARG A C 1
ATOM 642 O O . ARG A 1 83 ? 8.769 -4.253 -8.503 1.00 90.62 83 ARG A O 1
ATOM 649 N N . MET A 1 84 ? 8.952 -6.259 -7.518 1.00 94.62 84 MET A N 1
ATOM 650 C CA . MET A 1 84 ? 7.609 -6.308 -6.940 1.00 94.62 84 MET A CA 1
ATOM 651 C C . MET A 1 84 ? 7.355 -5.386 -5.731 1.00 94.62 84 MET A C 1
ATOM 653 O O . MET A 1 84 ? 6.226 -5.311 -5.248 1.00 94.62 84 MET A O 1
ATOM 657 N N . TYR A 1 85 ? 8.371 -4.703 -5.198 1.00 95.00 85 TYR A N 1
ATOM 658 C CA . TYR A 1 85 ? 8.269 -4.040 -3.890 1.00 95.00 85 TYR A CA 1
ATOM 659 C C . TYR A 1 85 ? 7.265 -2.883 -3.853 1.00 95.00 85 TYR A C 1
ATOM 661 O O . TYR A 1 85 ? 6.521 -2.762 -2.878 1.00 95.00 85 TYR A O 1
ATOM 669 N N . THR A 1 86 ? 7.184 -2.060 -4.902 1.00 96.88 86 THR A N 1
ATOM 670 C CA . THR A 1 86 ? 6.214 -0.951 -4.945 1.00 96.88 86 THR A CA 1
ATOM 671 C C . THR A 1 86 ? 4.778 -1.443 -5.066 1.00 96.88 86 THR A C 1
ATOM 673 O O . THR A 1 86 ? 3.890 -0.900 -4.412 1.00 96.88 86 THR A O 1
ATOM 676 N N . TRP A 1 87 ? 4.552 -2.530 -5.807 1.00 97.44 87 TRP A N 1
ATOM 677 C CA . TRP A 1 87 ? 3.260 -3.215 -5.849 1.00 97.44 87 TRP A CA 1
ATOM 678 C C . TRP A 1 87 ? 2.885 -3.802 -4.488 1.00 97.44 87 TRP A C 1
ATOM 680 O O . TRP A 1 87 ? 1.769 -3.588 -4.016 1.00 97.44 87 TRP A O 1
ATOM 690 N N . ALA A 1 88 ? 3.819 -4.473 -3.808 1.00 96.38 88 ALA A N 1
ATOM 691 C CA . ALA A 1 88 ? 3.581 -5.011 -2.470 1.00 96.38 88 ALA A CA 1
ATOM 692 C C . ALA A 1 88 ? 3.217 -3.900 -1.469 1.00 96.38 88 ALA A C 1
ATOM 694 O O . ALA A 1 88 ? 2.265 -4.050 -0.698 1.00 96.38 88 ALA A O 1
ATOM 695 N N . ALA A 1 89 ? 3.926 -2.768 -1.512 1.00 96.31 89 ALA A N 1
ATOM 696 C CA . ALA A 1 89 ? 3.637 -1.601 -0.680 1.00 96.31 89 ALA A CA 1
ATOM 697 C C . ALA A 1 89 ? 2.262 -0.984 -0.999 1.00 96.31 89 ALA A C 1
ATOM 699 O O . ALA A 1 89 ? 1.508 -0.649 -0.081 1.00 96.31 89 ALA A O 1
ATOM 700 N N . LEU A 1 90 ? 1.902 -0.885 -2.283 1.00 98.06 90 LEU A N 1
ATOM 701 C CA . LEU A 1 90 ? 0.600 -0.387 -2.730 1.00 98.06 90 LEU A CA 1
ATOM 702 C C . LEU A 1 90 ? -0.547 -1.265 -2.214 1.00 98.06 90 LEU A C 1
ATOM 704 O O . LEU A 1 90 ? -1.469 -0.751 -1.575 1.00 98.06 90 LEU A O 1
ATOM 708 N N . TRP A 1 91 ? -0.477 -2.583 -2.432 1.00 97.69 91 TRP A N 1
ATOM 709 C CA . TRP A 1 91 ? -1.495 -3.523 -1.951 1.00 97.69 91 TRP A CA 1
ATOM 710 C C . TRP A 1 91 ? -1.610 -3.504 -0.428 1.00 97.69 91 TRP A C 1
ATOM 712 O O . TRP A 1 91 ? -2.715 -3.472 0.109 1.00 97.69 91 TRP A O 1
ATOM 722 N N . THR A 1 92 ? -0.479 -3.421 0.270 1.00 96.81 92 THR A N 1
ATOM 723 C CA . THR A 1 92 ? -0.438 -3.306 1.734 1.00 96.81 92 THR A CA 1
ATOM 724 C C . THR A 1 92 ? -1.157 -2.048 2.219 1.00 96.81 92 THR A C 1
ATOM 726 O O . THR A 1 92 ? -2.020 -2.113 3.096 1.00 96.81 92 THR A O 1
ATOM 729 N N . THR A 1 93 ? -0.861 -0.902 1.608 1.00 97.38 93 THR A N 1
ATOM 730 C CA . THR A 1 93 ? -1.473 0.389 1.956 1.00 97.38 93 THR A CA 1
ATOM 731 C C . THR A 1 93 ? -2.978 0.384 1.686 1.00 97.38 93 THR A C 1
ATOM 733 O O . THR A 1 93 ? -3.765 0.862 2.506 1.00 97.38 93 THR A O 1
ATOM 736 N N . LEU A 1 94 ? -3.398 -0.202 0.560 1.00 97.44 94 LEU A N 1
ATOM 737 C CA . LEU A 1 94 ? -4.810 -0.347 0.213 1.00 97.44 94 LEU A CA 1
ATOM 738 C C . LEU A 1 94 ? -5.551 -1.264 1.198 1.00 97.44 94 LEU A C 1
ATOM 740 O O . LEU A 1 94 ? -6.662 -0.935 1.619 1.00 97.44 94 LEU A O 1
ATOM 744 N N . GLY A 1 95 ? -4.923 -2.373 1.599 1.00 96.75 95 GLY A N 1
ATOM 745 C CA . GLY A 1 95 ? -5.441 -3.289 2.613 1.00 96.75 95 GLY A CA 1
ATOM 746 C C . GLY A 1 95 ? -5.649 -2.592 3.958 1.00 96.75 95 GLY A C 1
ATOM 747 O O . GLY A 1 95 ? -6.741 -2.668 4.518 1.00 96.75 95 GLY A O 1
ATOM 748 N N . LEU A 1 96 ? -4.662 -1.827 4.434 1.00 96.44 96 LEU A N 1
ATOM 749 C CA . LEU A 1 96 ? -4.785 -1.038 5.668 1.00 96.44 96 LEU A CA 1
ATOM 750 C C . LEU A 1 96 ? -5.910 -0.000 5.591 1.00 96.44 96 LEU A C 1
ATOM 752 O O . LEU A 1 96 ? -6.689 0.147 6.533 1.00 96.44 96 LEU A O 1
ATOM 756 N N . TRP A 1 97 ? -6.034 0.697 4.462 1.00 97.00 97 TRP A N 1
ATOM 757 C CA . TRP A 1 97 ? -7.104 1.677 4.265 1.00 97.00 97 TRP A CA 1
ATOM 758 C C . TRP A 1 97 ? -8.490 1.024 4.290 1.00 97.00 97 TRP A C 1
ATOM 760 O O . TRP A 1 97 ? -9.422 1.553 4.901 1.00 97.00 97 TRP A O 1
ATOM 770 N N . ALA A 1 98 ? -8.630 -0.147 3.669 1.00 96.19 98 ALA A N 1
ATOM 771 C CA . ALA A 1 98 ? -9.879 -0.894 3.675 1.00 96.19 98 ALA A CA 1
ATOM 772 C C . ALA A 1 98 ? -10.209 -1.466 5.062 1.00 96.19 98 ALA A C 1
ATOM 774 O O . ALA A 1 98 ? -11.350 -1.346 5.507 1.00 96.19 98 ALA A O 1
ATOM 775 N N . ALA A 1 99 ? -9.217 -2.005 5.774 1.00 95.00 99 ALA A N 1
ATOM 776 C CA . ALA A 1 99 ? -9.350 -2.438 7.163 1.00 95.00 99 ALA A CA 1
ATOM 777 C C . ALA A 1 99 ? -9.843 -1.298 8.066 1.00 95.00 99 ALA A C 1
ATOM 779 O O . ALA A 1 99 ? -10.805 -1.456 8.817 1.00 95.00 99 ALA A O 1
ATOM 780 N N . TRP A 1 100 ? -9.266 -0.105 7.927 1.00 95.06 100 TRP A N 1
ATOM 781 C CA . TRP A 1 100 ? -9.751 1.066 8.648 1.00 95.06 100 TRP A CA 1
ATOM 782 C C . TRP A 1 100 ? -11.216 1.395 8.309 1.00 95.06 100 TRP A C 1
ATOM 784 O O . TRP A 1 100 ? -12.043 1.582 9.202 1.00 95.06 100 TRP A O 1
ATOM 794 N N . GLY A 1 101 ? -11.583 1.386 7.024 1.00 94.31 101 GLY A N 1
ATOM 795 C CA . GLY A 1 101 ? -12.969 1.605 6.591 1.00 94.31 101 GLY A CA 1
ATOM 796 C C . GLY A 1 101 ? -13.968 0.571 7.134 1.00 94.31 101 GLY A C 1
ATOM 797 O O . GLY A 1 101 ? -15.107 0.928 7.472 1.00 94.31 101 GLY A O 1
ATOM 798 N N . LEU A 1 102 ? -13.544 -0.692 7.267 1.00 93.38 102 LEU A N 1
ATOM 799 C CA . LEU A 1 102 ? -14.322 -1.763 7.897 1.00 93.38 102 LEU A CA 1
ATOM 800 C C . LEU A 1 102 ? -14.622 -1.462 9.362 1.00 93.38 102 LEU A C 1
ATOM 802 O O . LEU A 1 102 ? -15.777 -1.579 9.775 1.00 93.38 102 LEU A O 1
ATOM 806 N N . TRP A 1 103 ? -13.620 -1.020 10.122 1.00 89.19 103 TRP A N 1
ATOM 807 C CA . TRP A 1 103 ? -13.807 -0.655 11.527 1.00 89.19 103 TRP A CA 1
ATOM 808 C C . TRP A 1 103 ? -14.802 0.485 11.727 1.00 89.19 103 TRP A C 1
ATOM 810 O O . TRP A 1 103 ? -15.576 0.454 12.686 1.00 89.19 103 TRP A O 1
ATOM 820 N N . GLN A 1 104 ? -14.796 1.463 10.823 1.00 90.94 104 GLN A N 1
ATOM 821 C CA . GLN A 1 104 ? -15.630 2.655 10.956 1.00 90.94 104 GLN A CA 1
ATOM 822 C C . GLN A 1 104 ? -17.076 2.426 10.509 1.00 90.94 104 GLN A C 1
ATOM 824 O O . GLN A 1 104 ? -17.995 2.992 11.093 1.00 90.94 104 GLN A O 1
ATOM 829 N N . THR A 1 105 ? -17.300 1.629 9.458 1.00 90.75 105 THR A N 1
ATOM 830 C CA . THR A 1 105 ? -18.620 1.571 8.798 1.00 90.75 105 THR A CA 1
ATOM 831 C C . THR A 1 105 ? -19.167 0.168 8.566 1.00 90.75 105 THR A C 1
ATOM 833 O O . THR A 1 105 ? -20.339 0.037 8.222 1.00 90.75 105 THR A O 1
ATOM 836 N N . SER A 1 106 ? -18.340 -0.877 8.697 1.00 87.31 106 SER A N 1
ATOM 837 C CA . SER A 1 106 ? -18.705 -2.281 8.428 1.00 87.31 106 SER A CA 1
ATOM 838 C C . SER A 1 106 ? -19.354 -2.533 7.053 1.00 87.31 106 SER A C 1
ATOM 840 O O . SER A 1 106 ? -20.070 -3.513 6.860 1.00 87.31 106 SER A O 1
ATOM 842 N N . ARG A 1 107 ? -19.108 -1.667 6.057 1.00 93.31 107 ARG A N 1
ATOM 843 C CA . ARG A 1 107 ? -19.674 -1.823 4.705 1.00 93.31 107 ARG A CA 1
ATOM 844 C C . ARG A 1 107 ? -18.960 -2.931 3.927 1.00 93.31 107 ARG A C 1
ATOM 846 O O . ARG A 1 107 ? -17.733 -2.965 3.876 1.00 93.31 107 ARG A O 1
ATOM 853 N N . TRP A 1 108 ? -19.729 -3.754 3.208 1.00 94.88 108 TRP A N 1
ATOM 854 C CA . TRP A 1 108 ? -19.219 -4.894 2.424 1.00 94.88 108 TRP A CA 1
ATOM 855 C C . TRP A 1 108 ? -18.154 -4.520 1.380 1.00 94.88 108 TRP A C 1
ATOM 857 O O . TRP A 1 108 ? -17.246 -5.299 1.110 1.00 94.88 108 TRP A O 1
ATOM 867 N N . ARG A 1 109 ? -18.219 -3.308 0.811 1.00 96.25 109 ARG A N 1
ATOM 868 C CA . ARG A 1 109 ? -17.233 -2.844 -0.179 1.00 96.25 109 ARG A CA 1
ATOM 869 C C . ARG A 1 109 ? -15.814 -2.840 0.388 1.00 96.25 109 ARG A C 1
ATOM 871 O O . ARG A 1 109 ? -14.881 -3.193 -0.323 1.00 96.25 109 ARG A O 1
ATOM 878 N N . TYR A 1 110 ? -15.648 -2.485 1.663 1.00 95.62 110 TYR A N 1
ATOM 879 C CA . TYR A 1 110 ? -14.334 -2.516 2.300 1.00 95.62 110 TYR A CA 1
ATOM 880 C C . TYR A 1 110 ? -13.846 -3.945 2.549 1.00 95.62 110 TYR A C 1
ATOM 882 O O . TYR A 1 110 ? -12.648 -4.177 2.467 1.00 95.62 110 TYR A O 1
ATOM 890 N N . TRP A 1 111 ? -14.747 -4.913 2.756 1.00 94.94 111 TRP A N 1
ATOM 891 C CA . TRP A 1 111 ? -14.375 -6.330 2.846 1.00 94.94 111 TRP A CA 1
ATOM 892 C C . TRP A 1 111 ? -13.781 -6.814 1.532 1.00 94.94 111 TRP A C 1
ATOM 894 O O . TRP A 1 111 ? -12.716 -7.423 1.528 1.00 94.94 111 TRP A O 1
ATOM 904 N N . VAL A 1 112 ? -14.430 -6.484 0.415 1.00 97.62 112 VAL A N 1
ATOM 905 C CA . VAL A 1 112 ? -13.939 -6.857 -0.915 1.00 97.62 112 VAL A CA 1
ATOM 906 C C . VAL A 1 112 ? -12.577 -6.232 -1.192 1.00 97.62 112 VAL A C 1
ATOM 908 O O . VAL A 1 112 ? -11.653 -6.946 -1.568 1.00 97.62 112 VAL A O 1
ATOM 911 N N . VAL A 1 113 ? -12.416 -4.926 -0.951 1.00 96.88 113 VAL A N 1
ATOM 912 C CA . VAL A 1 113 ? -11.121 -4.257 -1.159 1.00 96.88 113 VAL A CA 1
ATOM 913 C C . VAL A 1 113 ? -10.042 -4.844 -0.245 1.00 96.88 113 VAL A C 1
ATOM 915 O O . VAL A 1 113 ? -8.937 -5.092 -0.715 1.00 96.88 113 VAL A O 1
ATOM 918 N N . TYR A 1 114 ? -10.355 -5.111 1.026 1.00 96.12 114 TYR A N 1
ATOM 919 C CA . TYR A 1 114 ? -9.416 -5.698 1.983 1.00 96.12 114 TYR A CA 1
ATOM 920 C C . TYR A 1 114 ? -8.944 -7.086 1.541 1.00 96.12 114 TYR A C 1
ATOM 922 O O . TYR A 1 114 ? -7.743 -7.312 1.428 1.00 96.12 114 TYR A O 1
ATOM 930 N N . VAL A 1 115 ? -9.874 -7.993 1.225 1.00 95.88 115 VAL A N 1
ATOM 931 C CA . VAL A 1 115 ? -9.547 -9.364 0.809 1.00 95.88 115 VAL A CA 1
ATOM 932 C C . VAL A 1 115 ? -8.734 -9.361 -0.483 1.00 95.88 115 VAL A C 1
ATOM 934 O O . VAL A 1 115 ? -7.689 -10.007 -0.540 1.00 95.88 115 VAL A O 1
ATOM 937 N N . LEU A 1 116 ? -9.162 -8.601 -1.496 1.00 97.25 116 LEU A N 1
ATOM 938 C CA . LEU A 1 116 ? -8.437 -8.513 -2.765 1.00 97.25 116 LEU A CA 1
ATOM 939 C C . LEU A 1 116 ? -7.031 -7.937 -2.576 1.00 97.25 116 LEU A C 1
ATOM 941 O O . LEU A 1 116 ? -6.077 -8.470 -3.137 1.00 97.25 116 LEU A O 1
ATOM 945 N N . ALA A 1 117 ? -6.884 -6.894 -1.756 1.00 96.94 117 ALA A N 1
ATOM 946 C CA . ALA A 1 117 ? -5.587 -6.296 -1.469 1.00 96.94 117 ALA A CA 1
ATOM 947 C C . ALA A 1 117 ? -4.669 -7.254 -0.695 1.00 96.94 117 ALA A C 1
ATOM 949 O O . ALA A 1 117 ? -3.495 -7.365 -1.031 1.00 96.94 117 ALA A O 1
ATOM 950 N N . CYS A 1 118 ? -5.184 -7.991 0.292 1.00 95.50 118 CYS A N 1
ATOM 951 C CA . CYS A 1 118 ? -4.408 -8.989 1.029 1.00 95.50 118 CYS A CA 1
ATOM 952 C C . CYS A 1 118 ? -3.951 -10.147 0.135 1.00 95.50 118 CYS A C 1
ATOM 954 O O . CYS A 1 118 ? -2.784 -10.533 0.191 1.00 95.50 118 CYS A O 1
ATOM 956 N N . VAL A 1 119 ? -4.845 -10.679 -0.705 1.00 95.50 119 VAL A N 1
ATOM 957 C CA . VAL A 1 119 ? -4.496 -11.733 -1.669 1.00 95.50 119 VAL A CA 1
ATOM 958 C C . VAL A 1 119 ? -3.445 -11.217 -2.644 1.00 95.50 119 VAL A C 1
ATOM 960 O O . VAL A 1 119 ? -2.422 -11.871 -2.825 1.00 95.50 119 VAL A O 1
ATOM 963 N N . ALA A 1 120 ? -3.644 -10.023 -3.210 1.00 96.19 120 ALA A N 1
ATOM 964 C CA . ALA A 1 120 ? -2.691 -9.417 -4.130 1.00 96.19 120 ALA A CA 1
ATOM 965 C C . ALA A 1 120 ? -1.329 -9.156 -3.469 1.00 96.19 120 ALA A C 1
ATOM 967 O O . ALA A 1 120 ? -0.298 -9.442 -4.072 1.00 96.19 120 ALA A O 1
ATOM 968 N N . ALA A 1 121 ? -1.305 -8.677 -2.222 1.00 96.06 121 ALA A N 1
ATOM 969 C CA . ALA A 1 121 ? -0.078 -8.462 -1.461 1.00 96.06 121 ALA A CA 1
ATOM 970 C C . ALA A 1 121 ? 0.686 -9.778 -1.254 1.00 96.06 121 ALA A C 1
ATOM 972 O O . ALA A 1 121 ? 1.866 -9.847 -1.598 1.00 96.06 121 ALA A O 1
ATOM 973 N N . LEU A 1 122 ? 0.009 -10.837 -0.791 1.00 94.12 122 LEU A N 1
ATOM 974 C CA . LEU A 1 122 ? 0.609 -12.164 -0.601 1.00 94.12 122 LEU A CA 1
ATOM 975 C C . LEU A 1 122 ? 1.114 -12.761 -1.913 1.00 94.12 122 LEU A C 1
ATOM 977 O O . LEU A 1 122 ? 2.204 -13.324 -1.958 1.00 94.12 122 LEU A O 1
ATOM 981 N N . TRP A 1 123 ? 0.332 -12.601 -2.980 1.00 93.88 123 TRP A N 1
ATOM 982 C CA . TRP A 1 123 ? 0.683 -13.036 -4.327 1.00 93.88 123 TRP A CA 1
ATOM 983 C C . TRP A 1 123 ? 1.727 -12.144 -5.006 1.00 93.88 123 TRP A C 1
ATOM 985 O O . TRP A 1 123 ? 2.153 -12.468 -6.112 1.00 93.88 123 TRP A O 1
ATOM 995 N N . THR A 1 124 ? 2.161 -11.058 -4.362 1.00 93.50 124 THR A N 1
ATOM 996 C CA . THR A 1 124 ? 3.256 -10.188 -4.816 1.00 93.50 124 THR A CA 1
ATOM 997 C C . THR A 1 124 ? 4.522 -10.413 -3.991 1.00 93.50 124 THR A C 1
ATOM 999 O O . THR A 1 124 ? 5.613 -10.503 -4.545 1.00 93.50 124 THR A O 1
ATOM 1002 N N . LEU A 1 125 ? 4.398 -10.502 -2.665 1.00 92.38 125 LEU A N 1
ATOM 1003 C CA . LEU A 1 125 ? 5.512 -10.685 -1.738 1.00 92.38 125 LEU A CA 1
ATOM 1004 C C . LEU A 1 125 ? 5.040 -11.425 -0.478 1.00 92.38 125 LEU A C 1
ATOM 1006 O O . LEU A 1 125 ? 4.258 -10.879 0.299 1.00 92.38 125 LEU A O 1
ATOM 1010 N N . TYR A 1 126 ? 5.576 -12.623 -0.215 1.00 89.81 126 TYR A N 1
ATOM 1011 C CA . TYR A 1 126 ? 5.170 -13.456 0.929 1.00 89.81 126 TYR A CA 1
ATOM 1012 C C . TYR A 1 126 ? 5.323 -12.756 2.286 1.00 89.81 126 TYR A C 1
ATOM 1014 O O . TYR A 1 126 ? 4.511 -12.962 3.185 1.00 89.81 126 TYR A O 1
ATOM 1022 N N . LEU A 1 127 ? 6.320 -11.872 2.429 1.00 89.62 127 LEU A N 1
ATOM 1023 C CA . LEU A 1 127 ? 6.571 -11.124 3.666 1.00 89.62 127 LEU A CA 1
ATOM 1024 C C . LEU A 1 127 ? 5.381 -10.242 4.090 1.00 89.62 127 LEU A C 1
ATOM 1026 O O . LEU A 1 127 ? 5.234 -9.920 5.271 1.00 89.62 127 LEU A O 1
ATOM 1030 N N . THR A 1 128 ? 4.485 -9.906 3.157 1.00 92.38 128 THR A N 1
ATOM 1031 C CA . THR A 1 128 ? 3.248 -9.168 3.454 1.00 92.38 128 THR A CA 1
ATOM 1032 C C . THR A 1 128 ? 2.255 -9.967 4.303 1.00 92.38 128 THR A C 1
ATOM 1034 O O . THR A 1 128 ? 1.296 -9.390 4.803 1.00 92.38 128 THR A O 1
ATOM 1037 N N . VAL A 1 129 ? 2.499 -11.254 4.584 1.00 91.88 129 VAL A N 1
ATOM 1038 C CA . VAL A 1 129 ? 1.743 -12.013 5.598 1.00 91.88 129 VAL A CA 1
ATOM 1039 C C . VAL A 1 129 ? 1.731 -11.313 6.962 1.00 91.88 129 VAL A C 1
ATOM 1041 O O . VAL A 1 129 ? 0.745 -11.385 7.692 1.00 91.88 129 VAL A O 1
ATOM 1044 N N . THR A 1 130 ? 2.786 -10.560 7.280 1.00 89.06 130 THR A N 1
ATOM 1045 C CA . THR A 1 130 ? 2.865 -9.744 8.499 1.00 89.06 130 THR A CA 1
ATOM 1046 C C . THR A 1 130 ? 1.734 -8.723 8.592 1.00 89.06 130 THR A C 1
ATOM 1048 O O . THR A 1 130 ? 1.159 -8.559 9.667 1.00 89.06 130 THR A O 1
ATOM 1051 N N . LEU A 1 131 ? 1.336 -8.107 7.472 1.00 86.12 131 LEU A N 1
ATOM 1052 C CA . LEU A 1 131 ? 0.180 -7.213 7.414 1.00 86.12 131 LEU A CA 1
ATOM 1053 C C . LEU A 1 131 ? -1.088 -7.934 7.875 1.00 86.12 131 LEU A C 1
ATOM 1055 O O . LEU A 1 131 ? -1.810 -7.420 8.726 1.00 86.12 131 LEU A O 1
ATOM 1059 N N . LEU A 1 132 ? -1.359 -9.114 7.314 1.00 89.44 132 LEU A N 1
ATOM 1060 C CA . LEU A 1 132 ? -2.539 -9.910 7.655 1.00 89.44 132 LEU A CA 1
ATOM 1061 C C . LEU A 1 132 ? -2.552 -10.252 9.140 1.00 89.44 132 LEU A C 1
ATOM 1063 O O . LEU A 1 132 ? -3.575 -10.061 9.796 1.00 89.44 132 LEU A O 1
ATOM 1067 N N . VAL A 1 133 ? -1.425 -10.715 9.676 1.00 92.19 133 VAL A N 1
ATOM 1068 C CA . VAL A 1 133 ? -1.319 -11.066 11.095 1.00 92.19 133 VAL A CA 1
ATOM 1069 C C . VAL A 1 133 ? -1.598 -9.842 11.966 1.00 92.19 133 VAL A C 1
ATOM 1071 O O . VAL A 1 133 ? -2.512 -9.880 12.786 1.00 92.19 133 VAL A O 1
ATOM 1074 N N . ILE A 1 134 ? -0.883 -8.736 11.748 1.00 90.44 134 ILE A N 1
ATOM 1075 C CA . ILE A 1 134 ? -1.012 -7.521 12.565 1.00 90.44 134 ILE A CA 1
ATOM 1076 C C . ILE A 1 134 ? -2.437 -6.965 12.499 1.00 90.44 134 ILE A C 1
ATOM 1078 O O . ILE A 1 134 ? -3.046 -6.692 13.533 1.00 90.44 134 ILE A O 1
ATOM 1082 N N . THR A 1 135 ? -2.994 -6.834 11.294 1.00 89.94 135 THR A N 1
ATOM 1083 C CA . THR A 1 135 ? -4.313 -6.218 11.104 1.00 89.94 135 THR A CA 1
ATOM 1084 C C . THR A 1 135 ? -5.409 -7.063 11.753 1.00 89.94 135 THR A C 1
ATOM 1086 O O . THR A 1 135 ? -6.221 -6.534 12.510 1.00 89.94 135 THR A O 1
ATOM 1089 N N . ASN A 1 136 ? -5.414 -8.384 11.538 1.00 89.69 136 ASN A N 1
ATOM 1090 C CA . ASN A 1 136 ? -6.440 -9.259 12.116 1.00 89.69 136 ASN A CA 1
ATOM 1091 C C . ASN A 1 136 ? -6.298 -9.410 13.639 1.00 89.69 136 ASN A C 1
ATOM 1093 O O . ASN A 1 136 ? -7.309 -9.432 14.339 1.00 89.69 136 ASN A O 1
ATOM 1097 N N . VAL A 1 137 ? -5.074 -9.450 14.175 1.00 92.62 137 VAL A N 1
ATOM 1098 C CA . VAL A 1 137 ? -4.853 -9.439 15.631 1.00 92.62 137 VAL A CA 1
ATOM 1099 C C . VAL A 1 137 ? -5.369 -8.137 16.244 1.00 92.62 137 VAL A C 1
ATOM 1101 O O . VAL A 1 137 ? -6.069 -8.180 17.256 1.00 92.62 137 VAL A O 1
ATOM 1104 N N . ALA A 1 138 ? -5.112 -6.988 15.612 1.00 89.00 138 ALA A N 1
ATOM 1105 C CA . ALA A 1 138 ? -5.656 -5.709 16.063 1.00 89.00 138 ALA A CA 1
ATOM 1106 C C . ALA A 1 138 ? -7.197 -5.699 16.035 1.00 89.00 138 ALA A C 1
ATOM 1108 O O . ALA A 1 138 ? -7.826 -5.216 16.979 1.00 89.00 138 ALA A O 1
ATOM 1109 N N . PHE A 1 139 ? -7.820 -6.275 14.997 1.00 88.06 139 PHE A N 1
ATOM 1110 C CA . PHE A 1 139 ? -9.278 -6.451 14.926 1.00 88.06 139 PHE A CA 1
ATOM 1111 C C . PHE A 1 139 ? -9.817 -7.280 16.092 1.00 88.06 139 PHE A C 1
ATOM 1113 O O . PHE A 1 139 ? -10.774 -6.858 16.746 1.00 88.06 139 PHE A O 1
ATOM 1120 N N . LEU A 1 140 ? -9.201 -8.432 16.364 1.00 90.31 140 LEU A N 1
ATOM 1121 C CA . LEU A 1 140 ? -9.600 -9.323 17.453 1.00 90.31 140 LEU A CA 1
ATOM 1122 C C . LEU A 1 140 ? -9.450 -8.646 18.818 1.00 90.31 140 LEU A C 1
ATOM 1124 O 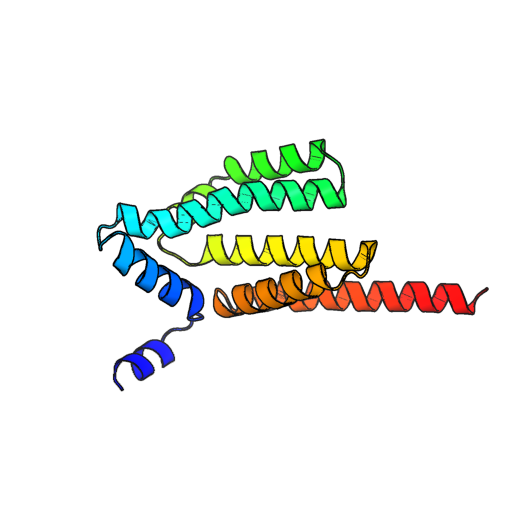O . LEU A 1 140 ? -10.386 -8.675 19.616 1.00 90.31 140 LEU A O 1
ATOM 1128 N N . ALA A 1 141 ? -8.323 -7.975 19.064 1.00 90.56 141 ALA A N 1
ATOM 1129 C CA . ALA A 1 141 ? -8.079 -7.247 20.307 1.00 90.56 141 ALA A CA 1
ATOM 1130 C C . ALA A 1 141 ? -9.120 -6.134 20.531 1.00 90.56 141 ALA A C 1
ATOM 1132 O O . ALA A 1 141 ? -9.709 -6.030 21.611 1.00 90.56 141 ALA A O 1
ATOM 1133 N N . ALA A 1 142 ? -9.413 -5.342 19.495 1.00 86.69 142 ALA A N 1
ATOM 1134 C CA . ALA A 1 142 ? -10.416 -4.281 19.569 1.00 86.69 142 ALA A CA 1
ATOM 1135 C C . ALA A 1 142 ? -11.836 -4.832 19.792 1.00 86.69 142 ALA A C 1
ATOM 1137 O O . ALA A 1 142 ? -12.623 -4.251 20.546 1.00 86.69 142 ALA A O 1
ATOM 1138 N N . TRP A 1 143 ? -12.170 -5.962 19.163 1.00 85.88 143 TRP A N 1
ATOM 1139 C CA . TRP A 1 143 ? -13.449 -6.643 19.365 1.00 85.88 143 TRP A CA 1
ATOM 1140 C C . TRP A 1 143 ? -13.596 -7.175 20.796 1.00 85.88 143 TRP A C 1
ATOM 1142 O O . TRP A 1 143 ? -14.622 -6.921 21.435 1.00 85.88 143 TRP A O 1
ATOM 1152 N N . GLN A 1 144 ? -12.558 -7.828 21.329 1.00 89.44 144 GLN A N 1
ATOM 1153 C CA . GLN A 1 144 ? -12.523 -8.345 22.700 1.00 89.44 144 GLN A CA 1
ATOM 1154 C C . GLN A 1 144 ? -12.737 -7.219 23.722 1.00 89.44 144 GLN A C 1
ATOM 1156 O O . GLN A 1 144 ? -13.572 -7.343 24.619 1.00 89.44 144 GLN A O 1
ATOM 1161 N N . HIS A 1 145 ? -12.044 -6.089 23.545 1.00 86.81 145 HIS A N 1
ATOM 1162 C CA . HIS A 1 145 ? -12.146 -4.931 24.434 1.00 86.81 145 HIS A CA 1
ATOM 1163 C C . HIS A 1 145 ? -13.555 -4.315 24.426 1.00 86.81 145 HIS A C 1
ATOM 1165 O O . HIS A 1 145 ? -14.123 -4.010 25.476 1.00 86.81 145 HIS A O 1
ATOM 1171 N N . ARG A 1 146 ? -14.175 -4.174 23.244 1.00 84.94 146 ARG A N 1
ATOM 1172 C CA . ARG A 1 146 ? -15.563 -3.685 23.137 1.00 84.94 146 ARG A CA 1
ATOM 1173 C C . ARG A 1 146 ? -16.569 -4.645 23.774 1.00 84.94 146 ARG A C 1
ATOM 1175 O O . ARG A 1 146 ? -17.549 -4.181 24.351 1.00 84.94 146 ARG A O 1
ATOM 1182 N N . ARG A 1 147 ? -16.348 -5.959 23.666 1.00 85.81 147 ARG A N 1
ATOM 1183 C CA . ARG A 1 147 ? -17.206 -6.979 24.288 1.00 85.81 147 ARG A CA 1
ATOM 1184 C C . ARG A 1 147 ? -17.117 -6.929 25.814 1.00 85.81 147 ARG A C 1
ATOM 1186 O O . ARG A 1 147 ? -18.157 -6.944 26.460 1.00 85.81 147 ARG A O 1
ATOM 1193 N N . TRP A 1 148 ? -15.908 -6.808 26.360 1.00 77.25 148 TRP A N 1
ATOM 1194 C CA . TRP A 1 148 ? -15.667 -6.713 27.803 1.00 77.25 148 TRP A CA 1
ATOM 1195 C C . TRP A 1 148 ? -16.336 -5.482 28.431 1.00 77.25 148 TRP A C 1
ATOM 1197 O O . TRP A 1 148 ? -17.025 -5.591 29.442 1.00 77.25 148 TRP A O 1
ATOM 1207 N N . ASN A 1 149 ? -16.221 -4.313 27.794 1.00 80.75 149 ASN A N 1
ATOM 1208 C CA . ASN A 1 149 ? -16.862 -3.093 28.301 1.00 80.75 149 ASN A CA 1
ATOM 1209 C C . ASN A 1 149 ? -18.396 -3.142 28.246 1.00 80.75 149 ASN A C 1
ATOM 1211 O O . ASN A 1 149 ? -19.048 -2.450 29.017 1.00 80.75 149 ASN A O 1
ATOM 1215 N N . ARG A 1 150 ? -18.983 -3.951 27.355 1.00 72.19 150 ARG A N 1
ATOM 1216 C CA . ARG A 1 150 ? -20.439 -4.154 27.295 1.00 72.19 150 ARG A CA 1
ATOM 1217 C C . ARG A 1 150 ? -20.969 -5.130 28.343 1.00 72.19 150 ARG A C 1
ATOM 1219 O O . ARG A 1 150 ? -22.157 -5.091 28.601 1.00 72.19 150 ARG A O 1
ATOM 1226 N N . SER A 1 151 ? -20.133 -6.006 28.903 1.00 67.81 151 SER A N 1
ATOM 1227 C CA . SER A 1 151 ? -20.534 -6.927 29.981 1.00 67.81 151 SER A CA 1
ATOM 1228 C C . SER A 1 151 ? -20.426 -6.323 31.385 1.00 67.81 151 SER A C 1
ATOM 1230 O O . SER A 1 151 ? -20.856 -6.954 32.342 1.00 67.81 151 SER A O 1
ATOM 1232 N N . LEU A 1 152 ? -19.816 -5.140 31.511 1.00 61.81 152 LEU A N 1
ATOM 1233 C CA . LEU A 1 152 ? -19.695 -4.387 32.766 1.00 61.81 152 LEU A CA 1
ATOM 1234 C C . LEU A 1 152 ? -20.752 -3.270 32.906 1.00 61.81 152 LEU A C 1
ATOM 1236 O O . LEU A 1 152 ? -20.732 -2.549 33.901 1.00 61.81 152 LEU A O 1
ATOM 1240 N N . LEU A 1 153 ? -21.633 -3.121 31.909 1.00 55.09 153 LEU A N 1
ATOM 1241 C CA . LEU A 1 153 ? -22.797 -2.228 31.884 1.00 55.09 153 LEU A CA 1
ATOM 1242 C C . LEU A 1 153 ? -24.072 -3.071 31.936 1.00 55.09 153 LEU A C 1
ATOM 1244 O O . LEU A 1 153 ? -25.038 -2.608 32.576 1.00 55.09 153 LEU A O 1
#

pLDDT: mean 90.42, std 12.61, range [48.38, 98.69]

Sequence (153 aa):
LQLIERTASDVHPPLYYLLLHLWQGATGGNEFALRFLSVAAGVLGVAFLYKLAAALGDRRAGWLAGFFLAISPFAVVWSQEMRMYTWAALWTTLGLWAAWGLWQTSRWRYWVVYVLACVAALWTLYLTVTLLVITNVAFLAAWQHRRWNRSLL